Protein AF-A0A0D6B2D0-F1 (afdb_monomer)

Sequence (93 aa):
MDEEIPMKKSRFTEAQIMGMLRQAEGGMPVPELCRDHGVSSATFYKWRAKYGGMDASMMSQMKALEDENRRLKRMFADLSMQADLLREALGKK

Nearest PDB structures (foldseek):
  1mdm-assembly1_A  TM=7.290E-01  e=1.009E+00  Homo sapiens
  8hnp-assembly1_B  TM=5.244E-01  e=4.865E-01  Thermococcus onnurineus NA1
  7r3e-assembly1_B  TM=6.999E-01  e=1.502E+00  Pseudomonas aeruginosa PAO1
  5yhy-assembly1_A  TM=3.987E-01  e=2.552E+00  Lactococcus lactis subsp. lactis Il1403
  1tro-assembly2_G  TM=5.486E-01  e=8.994E+00  Escherichia coli str. K-12 substr. W3110

Structure (mmCIF, N/CA/C/O backbone):
data_AF-A0A0D6B2D0-F1
#
_entry.id   AF-A0A0D6B2D0-F1
#
loop_
_atom_site.group_PDB
_atom_site.id
_atom_site.type_symbol
_atom_site.label_atom_id
_atom_site.label_alt_id
_atom_site.label_comp_id
_atom_site.label_asym_id
_atom_site.label_entity_id
_atom_site.label_seq_id
_atom_site.pdbx_PDB_ins_code
_atom_site.Cartn_x
_atom_site.Cartn_y
_atom_site.Cartn_z
_atom_site.occupancy
_atom_site.B_iso_or_equiv
_atom_site.auth_seq_id
_atom_site.auth_comp_id
_atom_site.auth_asym_id
_atom_site.auth_atom_id
_atom_site.pdbx_PDB_model_num
ATOM 1 N N . MET A 1 1 ? 16.200 6.619 5.314 1.00 36.41 1 MET A N 1
ATOM 2 C CA . MET A 1 1 ? 15.983 5.186 5.045 1.00 36.41 1 MET A CA 1
ATOM 3 C C . MET A 1 1 ? 14.590 4.891 5.544 1.00 36.41 1 MET A C 1
ATOM 5 O O . MET A 1 1 ? 14.411 4.847 6.752 1.00 36.41 1 MET A O 1
ATOM 9 N N . ASP A 1 2 ? 13.611 4.823 4.644 1.00 40.78 2 ASP A N 1
ATOM 10 C CA . ASP A 1 2 ? 12.271 4.360 5.001 1.00 40.78 2 ASP A CA 1
ATOM 11 C C . ASP A 1 2 ? 12.379 2.875 5.328 1.00 40.78 2 ASP A C 1
ATOM 13 O O . ASP A 1 2 ? 12.575 2.030 4.454 1.00 40.78 2 ASP A O 1
ATOM 17 N N . GLU A 1 3 ? 12.387 2.580 6.621 1.00 41.59 3 GLU A N 1
ATOM 18 C CA . GLU A 1 3 ? 12.453 1.226 7.141 1.00 41.59 3 GLU A CA 1
ATOM 19 C C . GLU A 1 3 ? 11.076 0.594 6.933 1.00 41.59 3 GLU A C 1
ATOM 21 O O . GLU A 1 3 ? 10.164 0.703 7.753 1.00 41.59 3 GLU A O 1
ATOM 26 N N . GLU A 1 4 ? 10.891 0.004 5.755 1.00 50.09 4 GLU A N 1
ATOM 27 C CA . GLU A 1 4 ? 9.682 -0.717 5.393 1.00 50.09 4 GLU A CA 1
ATOM 28 C C . GLU A 1 4 ? 9.550 -1.917 6.340 1.00 50.09 4 GLU A C 1
ATOM 30 O O . GLU A 1 4 ? 10.202 -2.943 6.152 1.00 50.09 4 GLU A O 1
ATOM 35 N N . ILE A 1 5 ? 8.763 -1.775 7.416 1.00 57.28 5 ILE A N 1
ATOM 36 C CA . ILE A 1 5 ? 8.574 -2.840 8.408 1.00 57.28 5 ILE A CA 1
ATOM 37 C C . ILE A 1 5 ? 8.075 -4.085 7.659 1.00 57.28 5 ILE A C 1
ATOM 39 O O . ILE A 1 5 ? 6.933 -4.080 7.175 1.00 57.28 5 ILE A O 1
ATOM 43 N N . PRO A 1 6 ? 8.873 -5.169 7.564 1.00 48.59 6 PRO A N 1
ATOM 44 C CA . PRO A 1 6 ? 8.493 -6.326 6.780 1.00 48.59 6 PRO A CA 1
ATOM 45 C C . PRO A 1 6 ? 7.391 -7.065 7.532 1.00 48.59 6 PRO A C 1
ATOM 47 O O . PRO A 1 6 ? 7.623 -7.829 8.472 1.00 48.59 6 PRO A O 1
ATOM 50 N N . MET A 1 7 ? 6.149 -6.808 7.138 1.00 61.31 7 MET A N 1
ATOM 51 C CA . MET A 1 7 ? 5.003 -7.533 7.656 1.00 61.31 7 MET A CA 1
ATOM 52 C C . MET A 1 7 ? 4.846 -8.856 6.913 1.00 61.31 7 MET A C 1
ATOM 54 O O . MET A 1 7 ? 4.850 -8.909 5.683 1.00 61.31 7 MET A O 1
ATOM 58 N N . LYS A 1 8 ? 4.640 -9.940 7.673 1.00 65.75 8 LYS A N 1
ATOM 59 C CA . LYS A 1 8 ? 4.144 -11.202 7.110 1.00 65.75 8 LYS A CA 1
ATOM 60 C C . LYS A 1 8 ? 2.878 -10.913 6.300 1.00 65.75 8 LYS A C 1
ATOM 62 O O . LYS A 1 8 ? 2.057 -10.100 6.729 1.00 65.75 8 LYS A O 1
ATOM 67 N N . LYS A 1 9 ? 2.720 -11.591 5.155 1.00 70.06 9 LYS A N 1
ATOM 68 C CA . LYS A 1 9 ? 1.534 -11.456 4.295 1.00 70.06 9 LYS A CA 1
ATOM 69 C C . LYS A 1 9 ? 0.271 -11.580 5.148 1.00 70.06 9 LYS A C 1
ATOM 71 O O . LYS A 1 9 ? 0.050 -12.604 5.794 1.00 70.06 9 LYS A O 1
ATOM 76 N N . SER A 1 10 ? -0.510 -10.505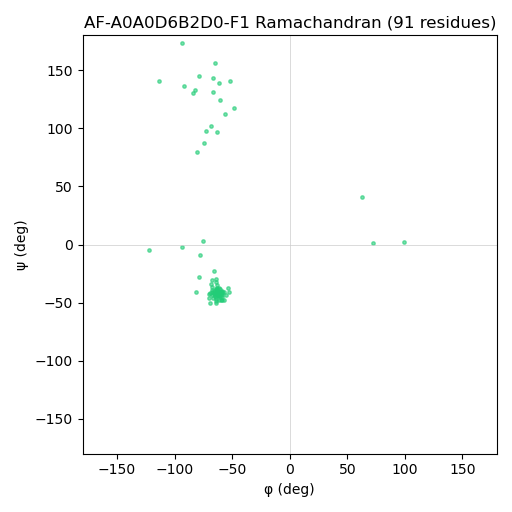 5.184 1.00 76.44 10 SER A N 1
ATOM 77 C CA . SER A 1 10 ? -1.774 -10.468 5.911 1.00 76.44 10 SER A CA 1
ATOM 78 C C . SER A 1 10 ? -2.775 -11.415 5.249 1.00 76.44 10 SER A C 1
ATOM 80 O O . SER A 1 10 ? -2.820 -11.511 4.024 1.00 76.44 10 SER A O 1
ATOM 82 N N . ARG A 1 11 ? -3.614 -12.084 6.052 1.00 87.50 11 ARG A N 1
ATOM 83 C CA . ARG A 1 11 ? -4.811 -12.787 5.548 1.00 87.50 11 ARG A CA 1
ATOM 84 C C . ARG A 1 11 ? -5.844 -11.802 4.982 1.00 87.50 11 ARG A C 1
ATOM 86 O O . ARG A 1 11 ? -6.691 -12.189 4.188 1.00 87.50 11 ARG A O 1
ATOM 93 N N . PHE A 1 12 ? -5.782 -10.546 5.416 1.00 89.62 12 PHE A N 1
ATOM 94 C CA . PHE A 1 12 ? -6.662 -9.475 4.970 1.00 89.62 12 PHE A CA 1
ATOM 95 C C . PHE A 1 12 ? -6.038 -8.733 3.795 1.00 89.62 12 PHE A C 1
ATOM 97 O O . PHE A 1 12 ? -4.852 -8.399 3.823 1.00 89.62 12 PHE A O 1
ATOM 104 N N . THR A 1 13 ? -6.863 -8.447 2.793 1.00 88.75 13 THR A N 1
ATOM 105 C CA . THR A 1 13 ? -6.514 -7.549 1.690 1.00 88.75 13 THR A CA 1
ATOM 106 C C . THR A 1 13 ? -6.305 -6.125 2.202 1.00 88.75 13 THR A C 1
ATOM 108 O O . THR A 1 13 ? -6.863 -5.732 3.227 1.00 88.75 13 THR A O 1
ATOM 111 N N . GLU A 1 14 ? -5.539 -5.323 1.468 1.00 85.19 14 GLU A N 1
ATOM 112 C CA . GLU A 1 14 ? -5.326 -3.908 1.797 1.00 85.19 14 GLU A CA 1
ATOM 113 C C . GLU A 1 14 ? -6.651 -3.144 1.882 1.00 85.19 14 GLU A C 1
ATOM 115 O O . GLU A 1 14 ? -6.874 -2.418 2.844 1.00 85.19 14 GLU A O 1
ATOM 120 N N . ALA A 1 15 ? -7.591 -3.406 0.968 1.00 84.75 15 ALA A N 1
ATOM 121 C CA . ALA A 1 15 ? -8.925 -2.809 1.006 1.00 84.75 15 ALA A CA 1
ATOM 122 C C . ALA A 1 15 ? -9.690 -3.138 2.305 1.00 84.75 15 ALA A C 1
ATOM 124 O O . ALA A 1 15 ? -10.327 -2.261 2.888 1.00 84.75 15 ALA A O 1
ATOM 125 N N . GLN A 1 16 ? -9.600 -4.380 2.798 1.00 90.69 16 GLN A N 1
ATOM 126 C CA . GLN A 1 16 ? -10.212 -4.778 4.073 1.00 90.69 16 GLN A CA 1
ATOM 127 C C . GLN A 1 16 ? -9.539 -4.094 5.268 1.00 90.69 16 GLN A C 1
ATOM 129 O O . GLN A 1 16 ? -10.228 -3.648 6.184 1.00 90.69 16 GLN A O 1
ATOM 134 N N . ILE A 1 17 ? -8.208 -3.985 5.252 1.00 91.50 17 ILE A N 1
ATOM 135 C CA . ILE A 1 17 ? -7.441 -3.274 6.282 1.00 91.50 17 ILE A CA 1
ATOM 136 C C . ILE A 1 17 ? -7.873 -1.806 6.342 1.00 91.50 17 ILE A C 1
ATOM 138 O O . ILE A 1 17 ? -8.192 -1.305 7.417 1.00 91.50 17 ILE A O 1
ATOM 142 N N . MET A 1 18 ? -7.967 -1.140 5.191 1.00 87.88 18 MET A N 1
ATOM 143 C CA . MET A 1 18 ? -8.411 0.252 5.102 1.00 87.88 18 MET A CA 1
ATOM 144 C C . MET A 1 18 ? -9.851 0.441 5.573 1.00 87.88 18 MET A C 1
ATOM 146 O O . MET A 1 18 ? -10.142 1.396 6.290 1.00 87.88 18 MET A O 1
ATOM 150 N N . GLY A 1 19 ? -10.752 -0.478 5.213 1.00 90.56 19 GLY A N 1
ATOM 151 C CA . GLY A 1 19 ? -12.132 -0.457 5.696 1.00 90.56 19 GLY A CA 1
ATOM 152 C C . GLY A 1 19 ? -12.215 -0.528 7.223 1.00 90.56 19 GLY A C 1
ATOM 153 O O . GLY A 1 19 ? -12.996 0.200 7.831 1.00 90.56 19 GLY A O 1
ATOM 154 N N . MET A 1 20 ? -11.375 -1.351 7.856 1.00 92.94 20 MET A N 1
ATOM 155 C CA . MET A 1 20 ? -11.268 -1.416 9.317 1.00 92.94 20 MET A CA 1
ATOM 156 C C . MET A 1 20 ? -10.687 -0.123 9.912 1.00 92.94 20 MET A C 1
ATOM 158 O O . MET A 1 20 ? -11.246 0.415 10.866 1.00 92.94 20 MET A O 1
ATOM 162 N N . LEU A 1 21 ? -9.606 0.421 9.344 1.00 92.31 21 LEU A N 1
ATOM 163 C CA . LEU A 1 21 ? -9.015 1.679 9.822 1.00 92.31 21 LEU A CA 1
ATOM 164 C C . LEU A 1 21 ? -10.012 2.845 9.749 1.00 92.31 21 LEU A C 1
ATOM 166 O O . LEU A 1 21 ? -10.151 3.581 10.722 1.00 92.31 21 LEU A O 1
ATOM 170 N N . ARG A 1 22 ? -10.780 2.949 8.658 1.00 90.50 22 ARG A N 1
ATOM 171 C CA . ARG A 1 22 ? -11.829 3.965 8.493 1.00 90.50 22 ARG A CA 1
ATOM 172 C C . ARG A 1 22 ? -12.968 3.836 9.498 1.00 90.50 22 ARG A C 1
ATOM 174 O O . ARG A 1 22 ? -13.468 4.849 9.969 1.00 90.50 22 ARG A O 1
ATOM 181 N N . GLN A 1 23 ? -13.386 2.616 9.839 1.00 92.00 23 GLN A N 1
ATOM 182 C CA . GLN A 1 23 ? -14.401 2.413 10.880 1.00 92.00 23 GLN A CA 1
ATOM 183 C C . GLN A 1 23 ? -13.916 2.933 12.239 1.00 92.00 23 GLN A C 1
ATOM 185 O O . GLN A 1 23 ? -14.669 3.602 12.945 1.00 92.00 23 GLN A O 1
ATOM 190 N N . ALA A 1 24 ? -12.646 2.695 12.576 1.00 93.00 24 ALA A N 1
ATOM 191 C CA . ALA A 1 24 ? -12.048 3.235 13.794 1.00 93.00 24 ALA A CA 1
ATOM 192 C C . ALA A 1 24 ? -11.896 4.768 13.755 1.00 93.00 24 ALA A C 1
ATOM 194 O O . ALA A 1 24 ? -12.146 5.431 14.758 1.00 93.00 24 ALA A O 1
ATOM 195 N N . GLU A 1 25 ? -11.525 5.348 12.608 1.00 90.06 25 GLU A N 1
ATOM 196 C CA . GLU A 1 25 ? -11.501 6.809 12.403 1.00 90.06 25 GLU A CA 1
ATOM 197 C C . GLU A 1 25 ? -12.902 7.432 12.499 1.00 90.06 25 GLU A C 1
ATOM 199 O 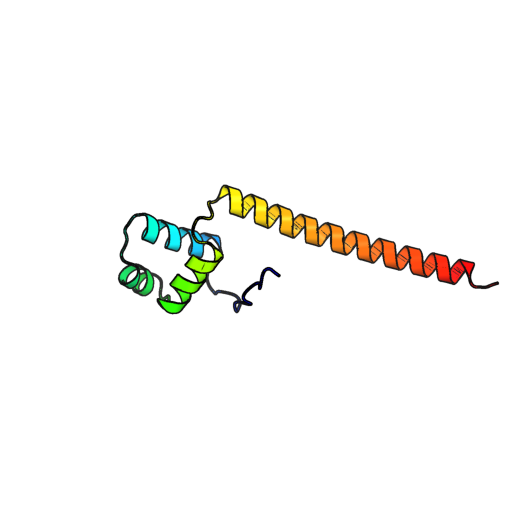O . GLU A 1 25 ? -13.048 8.546 12.995 1.00 90.06 25 GLU A O 1
ATOM 204 N N . GLY A 1 26 ? -13.937 6.688 12.098 1.00 90.62 26 GLY A N 1
ATOM 205 C CA . GLY A 1 26 ? -15.348 7.040 12.263 1.00 90.62 26 GLY A CA 1
ATOM 206 C C . GLY A 1 26 ? -15.885 6.881 13.690 1.00 90.62 26 GLY A C 1
ATOM 207 O O . GLY A 1 26 ? -17.075 7.093 13.909 1.00 90.62 26 GLY A O 1
ATOM 208 N N . GLY A 1 27 ? -15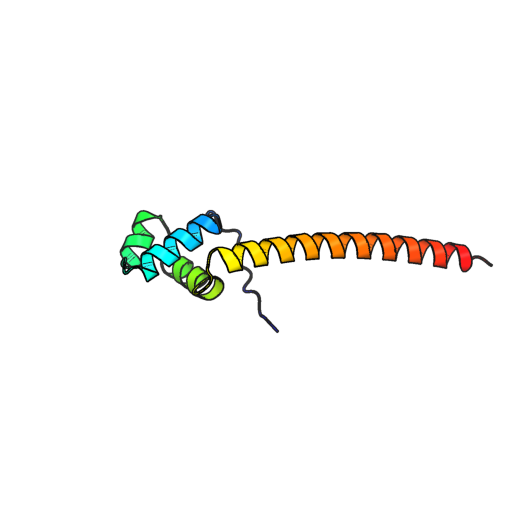.036 6.514 14.655 1.00 92.56 27 GLY A N 1
ATOM 209 C CA . GLY A 1 27 ? -15.378 6.452 16.077 1.00 92.56 27 GLY A CA 1
ATOM 210 C C . GLY A 1 27 ? -15.707 5.059 16.616 1.00 92.56 27 GLY A C 1
ATOM 211 O O . GLY A 1 27 ? -16.011 4.944 17.803 1.00 92.56 27 GLY A O 1
ATOM 212 N N . MET A 1 28 ? -15.621 3.996 15.807 1.00 94.88 28 MET A N 1
ATOM 213 C CA . MET A 1 28 ? -15.812 2.633 16.314 1.00 94.88 28 MET A CA 1
ATOM 214 C C . MET A 1 28 ? -14.677 2.250 17.285 1.00 94.88 28 MET A C 1
ATOM 216 O O . MET A 1 28 ? -13.497 2.404 16.942 1.00 94.88 28 MET A O 1
ATOM 220 N N . PRO A 1 29 ? -14.981 1.711 18.481 1.00 96.50 29 PRO A N 1
ATOM 221 C CA . PRO A 1 29 ? -13.955 1.267 19.415 1.00 96.50 29 PRO A CA 1
ATOM 222 C C . PRO A 1 29 ? -13.076 0.161 18.818 1.00 96.50 29 PRO A C 1
ATOM 224 O O . PRO A 1 29 ? -13.549 -0.910 18.440 1.00 96.50 29 PRO A O 1
ATOM 227 N N . VAL A 1 30 ? -11.758 0.383 18.802 1.00 94.88 30 VAL A N 1
ATOM 228 C CA . VAL A 1 30 ? -10.775 -0.587 18.280 1.00 94.88 30 VAL A CA 1
ATOM 229 C C . VAL A 1 30 ? -10.916 -1.993 18.892 1.00 94.88 30 VAL A C 1
ATOM 231 O O . VAL A 1 30 ? -10.801 -2.954 18.132 1.00 94.88 30 VAL A O 1
ATOM 234 N N . PRO A 1 31 ? -11.173 -2.176 20.209 1.00 96.19 31 PRO A N 1
ATOM 235 C CA . PRO A 1 31 ? -11.349 -3.514 20.781 1.00 96.19 31 PRO A CA 1
ATOM 236 C C . PRO A 1 31 ? -12.536 -4.290 20.194 1.00 96.19 31 PRO A C 1
ATOM 238 O O . PRO A 1 31 ? -12.426 -5.497 19.986 1.00 96.19 31 PRO A O 1
ATOM 241 N N . GLU A 1 32 ? -13.642 -3.603 19.906 1.00 95.88 32 GLU A N 1
ATOM 242 C CA . GLU A 1 32 ? -14.842 -4.193 19.303 1.00 95.88 32 GLU A CA 1
ATOM 243 C C . GLU A 1 32 ? -14.569 -4.587 17.853 1.00 95.88 32 GLU A C 1
ATOM 245 O O . GLU A 1 32 ? -14.704 -5.753 17.495 1.00 95.88 32 GLU A O 1
ATOM 250 N N . LEU A 1 33 ? -14.025 -3.655 17.069 1.00 95.69 33 LEU A N 1
ATOM 251 C CA . LEU A 1 33 ? -13.623 -3.894 15.685 1.00 95.69 33 LEU A CA 1
ATOM 252 C C . LEU A 1 33 ? -12.648 -5.082 15.564 1.00 95.69 33 LEU A C 1
ATOM 254 O O . LEU A 1 33 ? -12.775 -5.936 14.686 1.00 95.69 33 LEU A O 1
ATOM 258 N N . CYS A 1 34 ? -11.671 -5.161 16.469 1.00 95.50 34 CYS A N 1
ATOM 259 C CA . CYS A 1 34 ? -10.715 -6.264 16.532 1.00 95.50 34 CYS A CA 1
ATOM 260 C C . CYS A 1 34 ? -11.408 -7.608 16.792 1.00 95.50 34 CYS A C 1
ATOM 262 O O . CYS A 1 34 ? -11.102 -8.598 16.124 1.00 95.50 34 CYS A O 1
ATOM 264 N N . ARG A 1 35 ? -12.363 -7.651 17.728 1.00 9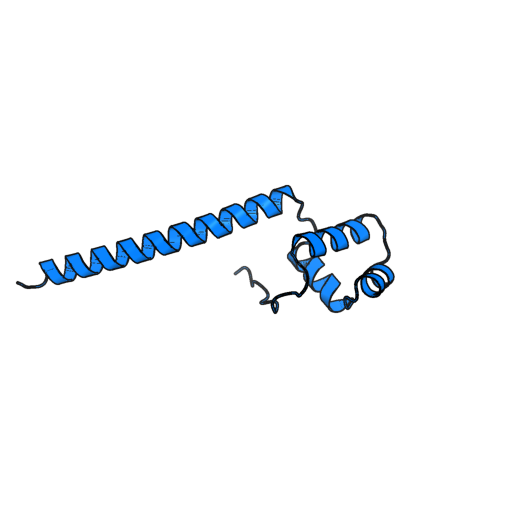5.94 35 ARG A N 1
ATOM 265 C CA . ARG A 1 35 ? -13.138 -8.858 18.034 1.00 95.94 35 ARG A CA 1
ATOM 266 C C . ARG A 1 35 ? -13.985 -9.296 16.840 1.00 95.94 35 ARG A C 1
ATOM 268 O O . ARG A 1 35 ? -13.936 -10.468 16.474 1.00 95.94 35 ARG A O 1
ATOM 275 N N . ASP A 1 36 ? -14.694 -8.364 16.215 1.00 95.00 36 ASP A N 1
ATOM 276 C CA . ASP A 1 36 ? -15.653 -8.651 15.145 1.00 95.00 36 ASP A CA 1
ATOM 277 C C . ASP A 1 36 ? -14.962 -9.140 13.864 1.00 95.00 36 ASP A C 1
ATOM 279 O O . ASP A 1 36 ? -15.459 -10.028 13.171 1.00 95.00 36 ASP A O 1
ATOM 283 N N . HIS A 1 37 ? -13.762 -8.627 13.580 1.00 93.12 37 HIS A N 1
ATOM 284 C CA . HIS A 1 37 ? -12.969 -9.047 12.424 1.00 93.12 37 HIS A CA 1
ATOM 285 C C . HIS A 1 37 ? -11.954 -10.162 12.730 1.00 93.12 37 HIS A C 1
ATOM 287 O O . HIS A 1 37 ? -11.264 -10.631 11.818 1.00 93.12 37 HIS A O 1
ATOM 293 N N . GLY A 1 38 ? -11.843 -10.612 13.984 1.00 94.38 38 GLY A N 1
ATOM 294 C CA . GLY A 1 38 ? -10.866 -11.626 14.392 1.00 94.38 38 GLY A CA 1
ATOM 295 C C . GLY A 1 38 ? -9.415 -11.164 14.208 1.00 94.38 38 GLY A C 1
ATOM 296 O O . GLY A 1 38 ? -8.565 -11.924 13.738 1.00 94.38 38 GLY A O 1
ATOM 297 N N . VAL A 1 39 ? -9.140 -9.902 14.533 1.00 94.56 39 VAL A N 1
ATOM 298 C CA . VAL A 1 39 ? -7.830 -9.247 14.436 1.00 94.56 39 VAL A CA 1
ATOM 299 C C . VAL A 1 39 ? -7.338 -8.920 15.842 1.00 94.56 39 VAL A C 1
ATOM 301 O O . VAL A 1 39 ? -8.107 -8.494 16.693 1.00 94.56 39 VAL A O 1
ATOM 304 N N . SER A 1 40 ? -6.046 -9.091 16.119 1.00 94.19 40 SER A N 1
ATOM 305 C CA . SER A 1 40 ? -5.483 -8.632 17.393 1.00 94.19 40 SER A CA 1
ATOM 306 C C . SER A 1 40 ? -5.238 -7.122 17.380 1.00 94.19 40 SER A C 1
ATOM 308 O O . SER A 1 40 ? -4.776 -6.580 16.374 1.00 94.19 40 SER A O 1
ATOM 310 N N . SER A 1 41 ? -5.425 -6.444 18.516 1.00 94.06 41 SER A N 1
ATOM 311 C CA . SER A 1 41 ? -5.158 -4.999 18.633 1.00 94.06 41 SER A CA 1
ATOM 312 C C . SER A 1 41 ? -3.739 -4.629 18.191 1.00 94.06 41 SER A C 1
ATOM 314 O O . SER A 1 41 ? -3.535 -3.624 17.519 1.00 94.06 41 SER A O 1
ATOM 316 N N . ALA A 1 42 ? -2.751 -5.481 18.485 1.00 93.69 42 ALA A N 1
ATOM 317 C CA . ALA A 1 42 ? -1.375 -5.286 18.031 1.00 93.69 42 ALA A CA 1
ATOM 318 C C . ALA A 1 42 ? -1.254 -5.263 16.496 1.00 93.69 42 ALA A C 1
ATOM 320 O O . ALA A 1 42 ? -0.482 -4.482 15.945 1.00 93.69 42 ALA A O 1
ATOM 321 N N . THR A 1 43 ? -2.017 -6.106 15.797 1.00 93.00 43 THR A N 1
ATOM 322 C CA . THR A 1 43 ? -2.051 -6.124 14.327 1.00 93.00 43 THR A CA 1
ATOM 323 C C . THR A 1 43 ? -2.743 -4.877 13.788 1.00 93.00 43 THR A C 1
ATOM 325 O O . THR A 1 43 ? -2.226 -4.250 12.867 1.00 93.00 43 THR A O 1
ATOM 328 N N . PHE A 1 44 ? -3.854 -4.470 14.406 1.00 94.06 44 PHE A N 1
ATOM 329 C CA . PHE A 1 44 ? -4.561 -3.247 14.039 1.00 94.06 44 PHE A CA 1
ATOM 330 C C . PHE A 1 44 ? -3.657 -2.008 14.133 1.00 94.06 44 PHE A C 1
ATOM 332 O O . PHE A 1 44 ? -3.568 -1.235 13.183 1.00 94.06 44 PHE A O 1
ATOM 339 N N . TYR A 1 45 ? -2.922 -1.833 15.236 1.00 93.81 45 TYR A N 1
ATOM 340 C CA . TYR A 1 45 ? -2.025 -0.682 15.384 1.00 93.81 45 TYR A CA 1
ATOM 341 C C . TYR A 1 45 ? -0.828 -0.720 14.426 1.00 93.81 45 TYR A C 1
ATOM 343 O O . TYR A 1 45 ? -0.400 0.335 13.965 1.00 93.81 45 TYR A O 1
ATOM 351 N N . LYS A 1 46 ? -0.334 -1.907 14.041 1.00 92.38 46 LYS A N 1
ATOM 352 C CA . LYS A 1 46 ? 0.656 -2.032 12.955 1.00 92.38 46 LYS A CA 1
ATOM 353 C C . LYS A 1 46 ? 0.095 -1.543 11.620 1.00 92.38 46 LYS A C 1
ATOM 355 O O . LYS A 1 46 ? 0.773 -0.811 10.907 1.00 92.38 46 L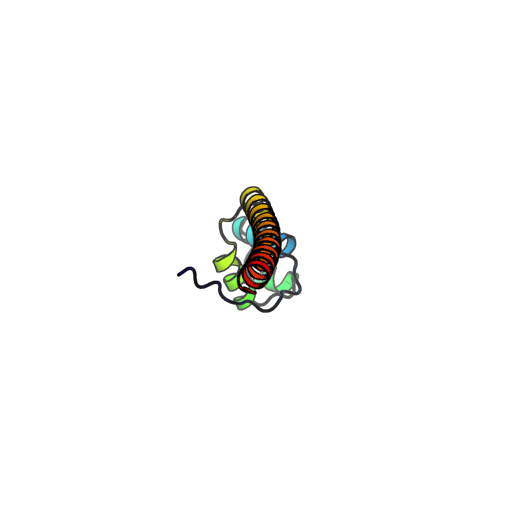YS A O 1
ATOM 36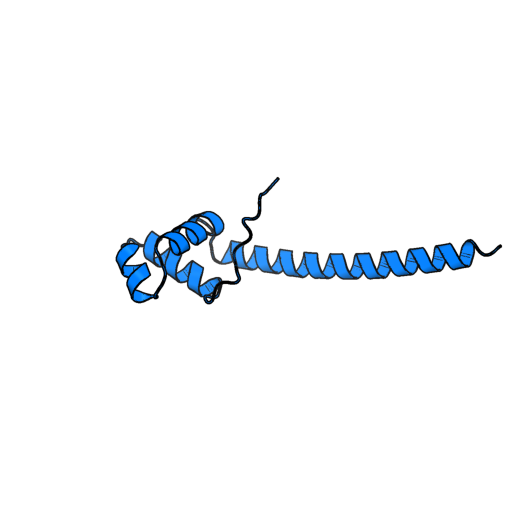0 N N . TRP A 1 47 ? -1.147 -1.902 11.295 1.00 91.88 47 TRP A N 1
ATOM 361 C CA . TRP A 1 47 ? -1.813 -1.378 10.103 1.00 91.88 47 TRP A CA 1
ATOM 362 C C . TRP A 1 47 ? -2.033 0.126 10.184 1.00 91.88 47 TRP A C 1
ATOM 364 O O . TRP A 1 47 ? -1.789 0.812 9.202 1.00 91.88 47 TRP A O 1
ATOM 374 N N . ARG A 1 48 ? -2.426 0.650 11.347 1.00 90.44 48 ARG A N 1
ATOM 375 C CA . ARG A 1 48 ? -2.603 2.092 11.550 1.00 90.44 48 ARG A CA 1
ATOM 376 C C . ARG A 1 48 ? -1.294 2.863 11.382 1.00 90.44 48 ARG A C 1
ATOM 378 O O . ARG A 1 48 ? -1.315 3.945 10.820 1.00 90.44 48 ARG A O 1
ATOM 385 N N . ALA A 1 49 ? -0.167 2.310 11.823 1.00 88.19 49 ALA A N 1
ATOM 386 C CA . ALA A 1 49 ? 1.142 2.922 11.603 1.00 88.19 49 ALA A CA 1
ATOM 387 C C . ALA A 1 49 ? 1.548 2.927 10.118 1.00 88.19 49 ALA A C 1
ATOM 389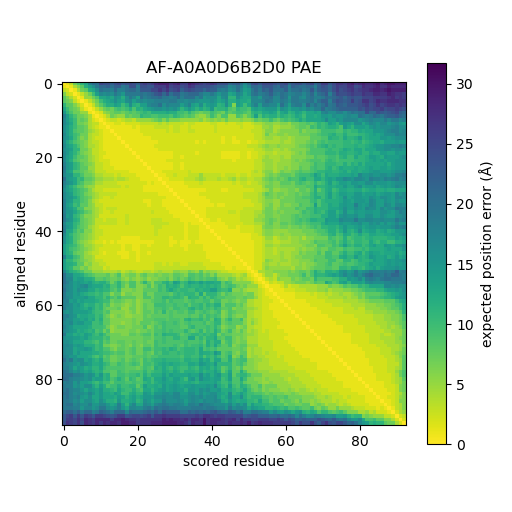 O O . ALA A 1 49 ? 2.153 3.888 9.661 1.00 88.19 49 ALA A O 1
ATOM 390 N N . LYS A 1 50 ? 1.208 1.869 9.367 1.00 84.50 50 LYS A N 1
ATOM 391 C CA . LYS A 1 50 ? 1.572 1.740 7.947 1.00 84.50 50 LYS A CA 1
ATOM 392 C C . LYS A 1 50 ? 0.637 2.502 7.000 1.00 84.50 50 LYS A C 1
ATOM 394 O O . LYS A 1 50 ? 1.096 3.065 6.015 1.00 84.50 50 LYS A O 1
ATOM 399 N N . TYR A 1 51 ? -0.664 2.465 7.265 1.00 85.12 51 TYR A N 1
ATOM 400 C CA . TYR A 1 51 ? -1.703 2.932 6.345 1.00 85.12 51 TYR A CA 1
ATOM 401 C C . TYR A 1 51 ? -2.597 4.033 6.934 1.00 85.12 51 TYR A C 1
ATOM 403 O O . TYR A 1 51 ? -3.484 4.532 6.246 1.00 85.12 51 TYR A O 1
ATOM 411 N N . GLY A 1 52 ? -2.426 4.398 8.208 1.00 84.06 52 GLY A N 1
ATOM 412 C CA . GLY A 1 52 ? -3.234 5.443 8.840 1.00 84.06 52 GLY A CA 1
ATOM 413 C C . GLY A 1 52 ? -3.054 6.789 8.143 1.00 84.06 52 GLY A C 1
ATOM 414 O O . GLY A 1 52 ? -1.944 7.147 7.757 1.00 84.06 52 GLY A O 1
ATOM 415 N N . GLY A 1 53 ? -4.152 7.527 7.959 1.00 77.81 53 GLY A N 1
ATOM 416 C CA . GLY A 1 53 ? -4.141 8.790 7.214 1.00 77.81 53 GLY A CA 1
ATOM 417 C C . GLY A 1 53 ? -3.981 8.644 5.693 1.00 77.81 53 GLY A C 1
ATOM 418 O O . GLY A 1 53 ? -3.968 9.655 4.995 1.00 77.81 53 GLY A O 1
ATOM 419 N N . MET A 1 54 ? -3.885 7.420 5.161 1.00 81.44 54 MET A N 1
ATOM 420 C CA . MET A 1 54 ? -3.915 7.168 3.721 1.00 81.44 54 MET A CA 1
ATOM 421 C C . MET A 1 54 ? -5.368 7.092 3.238 1.00 81.44 54 MET A C 1
ATOM 423 O O . MET A 1 54 ? -6.182 6.375 3.815 1.00 81.44 54 MET A O 1
ATOM 427 N N . ASP A 1 55 ? -5.719 7.812 2.174 1.00 74.88 55 ASP A N 1
ATOM 428 C CA . ASP A 1 55 ? -7.026 7.664 1.531 1.00 74.88 55 ASP A CA 1
ATOM 429 C C . ASP A 1 55 ? -6.980 6.668 0.354 1.00 74.88 55 ASP A C 1
ATOM 431 O O . ASP A 1 55 ? -5.927 6.158 -0.041 1.00 74.88 55 ASP A O 1
ATOM 435 N N . ALA A 1 56 ? -8.152 6.362 -0.210 1.00 69.06 56 ALA A N 1
ATOM 436 C CA . ALA A 1 56 ? -8.272 5.414 -1.318 1.00 69.06 56 ALA A CA 1
ATOM 437 C C . ALA A 1 56 ? -7.549 5.882 -2.600 1.00 69.06 56 ALA A C 1
ATOM 439 O O . ALA A 1 56 ? -7.080 5.045 -3.374 1.00 69.06 56 ALA A O 1
ATOM 440 N N . SER A 1 57 ? -7.436 7.197 -2.820 1.00 75.12 57 SER A N 1
ATOM 441 C CA . SER A 1 57 ? -6.745 7.775 -3.978 1.00 75.12 57 SER A CA 1
ATOM 442 C C . SER A 1 57 ? -5.236 7.561 -3.862 1.00 75.12 57 SER A C 1
ATOM 444 O O . SER A 1 57 ? -4.600 7.058 -4.791 1.00 75.12 57 SER A O 1
ATOM 446 N N . MET A 1 58 ? -4.676 7.833 -2.681 1.00 80.88 58 MET A N 1
ATOM 447 C CA . MET A 1 58 ? -3.257 7.647 -2.392 1.00 80.88 58 MET A CA 1
ATOM 448 C C . MET A 1 58 ? -2.843 6.170 -2.490 1.00 80.88 58 MET A C 1
ATOM 450 O O . MET A 1 58 ? -1.773 5.865 -3.014 1.00 80.88 58 MET A O 1
ATOM 454 N N . MET A 1 59 ? -3.721 5.239 -2.104 1.00 76.38 59 MET A N 1
ATOM 455 C CA . MET A 1 59 ? -3.492 3.801 -2.291 1.00 76.38 59 MET A CA 1
ATOM 456 C C . MET A 1 59 ? -3.505 3.385 -3.771 1.00 76.38 59 MET A C 1
ATOM 458 O O . MET A 1 59 ? -2.634 2.633 -4.211 1.00 76.38 59 MET A O 1
ATOM 462 N N . SER A 1 60 ? -4.461 3.886 -4.562 1.00 79.81 60 SER A N 1
ATOM 463 C CA . SER A 1 60 ? -4.494 3.615 -6.007 1.00 79.81 60 SER A CA 1
ATOM 464 C C . SER A 1 60 ? -3.232 4.132 -6.699 1.00 79.81 60 SER A C 1
ATOM 466 O O . SER A 1 60 ? -2.672 3.454 -7.561 1.00 79.81 60 SER A O 1
ATOM 468 N N . GLN A 1 61 ? -2.766 5.316 -6.300 1.00 86.75 61 GLN A N 1
ATOM 469 C CA . GLN A 1 61 ? -1.527 5.896 -6.801 1.00 86.75 61 GLN A CA 1
ATOM 470 C C . GLN A 1 61 ? -0.304 5.066 -6.390 1.00 86.75 61 GLN A C 1
ATOM 472 O O . GLN A 1 61 ? 0.547 4.790 -7.232 1.00 86.75 61 GLN A O 1
ATOM 477 N N . MET A 1 62 ? -0.230 4.618 -5.133 1.00 85.62 62 MET A N 1
ATOM 478 C CA . MET A 1 62 ? 0.855 3.762 -4.646 1.00 85.62 62 MET A CA 1
ATOM 479 C C . MET A 1 62 ? 0.947 2.461 -5.450 1.00 85.62 62 MET A C 1
ATOM 481 O O . MET A 1 62 ? 2.020 2.123 -5.943 1.00 85.62 62 MET A O 1
ATOM 485 N N . LYS A 1 63 ? -0.181 1.780 -5.677 1.00 85.62 63 LYS A N 1
ATOM 486 C CA . LYS A 1 63 ? -0.211 0.540 -6.462 1.00 85.62 63 LYS A CA 1
ATOM 487 C C . LYS A 1 63 ? 0.229 0.751 -7.912 1.00 85.62 63 LYS A C 1
ATOM 489 O O . LYS A 1 63 ? 1.003 -0.042 -8.443 1.00 85.62 63 LYS A O 1
ATOM 494 N N . ALA A 1 64 ? -0.221 1.837 -8.542 1.00 90.00 64 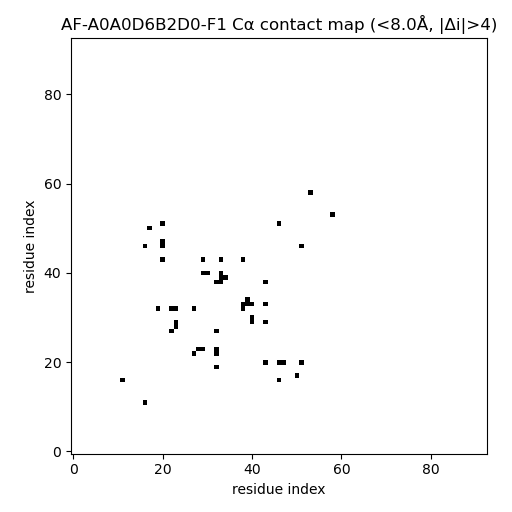ALA A N 1
ATOM 495 C CA . ALA A 1 64 ? 0.207 2.187 -9.894 1.00 90.00 64 ALA A CA 1
ATOM 496 C C . ALA A 1 64 ? 1.724 2.443 -9.963 1.00 90.00 64 ALA A C 1
ATOM 498 O O . ALA A 1 64 ? 2.389 1.983 -10.892 1.00 90.00 64 ALA A O 1
ATOM 499 N N . LEU A 1 65 ? 2.283 3.126 -8.959 1.00 94.00 65 LEU A N 1
ATOM 500 C CA . LEU A 1 65 ? 3.723 3.364 -8.855 1.00 94.00 65 LEU A CA 1
ATOM 501 C C . LEU A 1 65 ? 4.509 2.068 -8.631 1.00 94.00 65 LEU A C 1
ATOM 503 O O . LEU A 1 65 ? 5.565 1.891 -9.237 1.00 94.00 65 LEU A O 1
ATOM 507 N N . GLU A 1 66 ? 4.011 1.147 -7.806 1.00 90.38 66 GLU A N 1
ATOM 508 C CA . GLU A 1 66 ? 4.639 -0.162 -7.594 1.00 90.38 66 GLU A CA 1
ATOM 509 C C . GLU A 1 66 ? 4.661 -1.013 -8.870 1.00 90.38 66 GLU A C 1
ATOM 511 O O . GLU A 1 66 ? 5.685 -1.626 -9.195 1.00 90.38 66 GLU A O 1
ATOM 516 N N . ASP A 1 67 ? 3.556 -1.037 -9.618 1.00 94.50 67 ASP A N 1
ATOM 517 C CA . ASP A 1 67 ? 3.457 -1.774 -10.878 1.00 94.50 67 ASP A CA 1
ATOM 518 C C . ASP A 1 67 ? 4.377 -1.186 -11.951 1.00 94.50 67 ASP A C 1
ATOM 520 O O . ASP A 1 67 ? 5.090 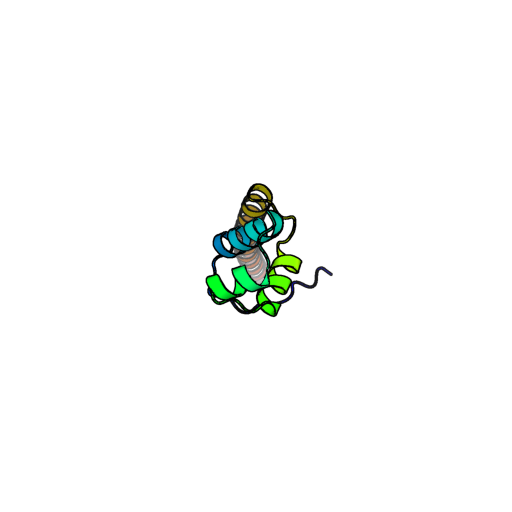-1.932 -12.637 1.00 94.50 67 ASP A O 1
ATOM 524 N N . GLU A 1 68 ? 4.442 0.142 -12.043 1.00 96.69 68 GLU A N 1
ATOM 525 C CA . GLU A 1 68 ? 5.355 0.822 -12.957 1.00 96.69 68 GLU A CA 1
ATOM 526 C C . GLU A 1 68 ? 6.818 0.587 -12.562 1.00 96.69 68 GLU A C 1
ATOM 528 O O . GLU A 1 68 ? 7.637 0.231 -13.406 1.00 96.69 68 GLU A O 1
ATOM 533 N N . ASN A 1 69 ? 7.155 0.653 -11.272 1.00 97.31 69 ASN A N 1
ATOM 534 C CA . ASN A 1 69 ? 8.497 0.340 -10.780 1.00 97.31 69 ASN A CA 1
ATOM 535 C C . ASN A 1 69 ? 8.904 -1.101 -11.137 1.00 97.31 69 ASN A C 1
ATOM 537 O O . ASN A 1 69 ? 10.016 -1.350 -11.608 1.00 97.31 69 ASN A O 1
ATOM 541 N N . ARG A 1 70 ? 7.981 -2.061 -10.994 1.00 96.31 70 ARG A N 1
ATOM 542 C CA . ARG A 1 70 ? 8.194 -3.458 -11.401 1.00 96.31 70 ARG A CA 1
ATOM 543 C C . ARG A 1 70 ? 8.405 -3.587 -12.910 1.00 96.31 70 ARG A C 1
ATOM 545 O O . ARG A 1 70 ? 9.212 -4.408 -13.350 1.00 96.31 70 ARG A O 1
ATOM 552 N N . ARG A 1 71 ? 7.666 -2.827 -13.721 1.00 97.81 71 ARG A N 1
ATOM 553 C CA . ARG A 1 71 ? 7.832 -2.786 -15.183 1.00 97.81 71 ARG A CA 1
ATOM 554 C C . ARG A 1 71 ? 9.202 -2.225 -15.563 1.00 97.81 71 ARG A C 1
ATOM 556 O O . ARG A 1 71 ? 9.919 -2.870 -16.323 1.00 97.81 71 ARG A O 1
ATOM 563 N N . LEU A 1 72 ? 9.587 -1.094 -14.978 1.00 97.88 72 LEU A N 1
ATOM 564 C CA . LEU A 1 72 ? 10.869 -0.435 -15.223 1.00 97.88 72 LEU A CA 1
ATOM 565 C C . LEU A 1 72 ? 12.054 -1.315 -14.817 1.00 97.88 72 LEU A C 1
ATOM 567 O O . LEU A 1 72 ? 12.994 -1.454 -15.591 1.00 97.88 72 LEU A O 1
ATOM 571 N N . LYS A 1 73 ? 11.990 -1.985 -13.659 1.00 97.50 73 LYS A N 1
ATOM 572 C CA . LYS A 1 73 ? 13.034 -2.929 -13.222 1.00 97.50 73 LYS A CA 1
ATOM 573 C C . LYS A 1 73 ? 13.240 -4.086 -14.199 1.00 97.50 73 LYS A C 1
ATOM 575 O O . LYS A 1 73 ? 14.380 -4.462 -14.448 1.00 97.50 73 LYS A O 1
ATOM 580 N N . ARG A 1 74 ? 12.156 -4.638 -14.759 1.00 97.50 74 ARG A N 1
ATOM 581 C CA . ARG A 1 74 ? 12.239 -5.698 -15.780 1.00 97.50 74 ARG A CA 1
ATOM 582 C C . ARG A 1 74 ? 12.907 -5.189 -17.051 1.00 97.50 74 ARG A C 1
ATOM 584 O O . ARG A 1 74 ? 13.889 -5.768 -17.487 1.00 97.50 74 ARG A O 1
ATOM 591 N N . MET A 1 75 ? 12.438 -4.056 -17.567 1.00 97.69 75 MET A N 1
ATOM 592 C CA . MET A 1 75 ? 13.011 -3.447 -18.768 1.00 97.69 75 MET A CA 1
ATOM 593 C C . MET A 1 75 ? 14.494 -3.106 -18.592 1.00 97.69 75 MET A C 1
ATOM 595 O O . MET A 1 75 ? 15.290 -3.334 -19.497 1.00 97.69 75 MET A O 1
ATOM 599 N N . PHE A 1 76 ? 14.874 -2.587 -17.423 1.00 97.62 76 PHE A N 1
ATOM 600 C CA . PHE A 1 76 ? 16.269 -2.310 -17.106 1.00 97.62 76 PHE A CA 1
ATOM 601 C C . PHE A 1 76 ? 17.113 -3.586 -17.125 1.00 97.62 76 PHE A C 1
ATOM 603 O O . PHE A 1 76 ? 18.151 -3.598 -17.773 1.00 97.62 76 PHE A O 1
ATOM 610 N N . ALA A 1 77 ? 16.653 -4.666 -16.484 1.00 97.38 77 ALA A N 1
ATOM 611 C CA . ALA A 1 77 ? 17.360 -5.944 -16.508 1.00 97.38 77 ALA A CA 1
ATOM 612 C C . ALA A 1 77 ? 17.546 -6.472 -17.942 1.00 97.38 77 ALA A C 1
ATOM 614 O O . ALA A 1 77 ? 18.657 -6.856 -18.307 1.00 97.38 77 ALA A O 1
ATOM 615 N N . ASP A 1 78 ? 16.500 -6.414 -18.770 1.00 96.38 78 ASP A N 1
ATOM 616 C CA . ASP A 1 78 ? 16.554 -6.860 -20.167 1.00 96.38 78 ASP A CA 1
ATOM 617 C C . ASP A 1 78 ? 17.547 -6.030 -20.998 1.00 96.38 78 ASP A C 1
ATOM 619 O O . ASP A 1 78 ? 18.290 -6.573 -21.819 1.00 96.38 78 ASP A O 1
ATOM 623 N N . LEU A 1 79 ? 17.575 -4.708 -20.795 1.00 97.12 79 LEU A N 1
ATOM 624 C CA . LEU A 1 79 ? 18.516 -3.809 -21.468 1.00 97.12 79 LEU A CA 1
ATOM 625 C C . LEU A 1 79 ? 19.953 -4.024 -20.989 1.00 97.12 79 LEU A C 1
ATOM 627 O O . LEU A 1 79 ? 20.865 -4.049 -21.813 1.00 97.12 79 LEU A O 1
ATOM 631 N N . SER A 1 80 ? 20.165 -4.206 -19.684 1.00 96.75 80 SER A N 1
ATOM 632 C CA . SER A 1 80 ? 21.485 -4.507 -19.124 1.00 96.75 80 SER A CA 1
ATOM 633 C C . SER A 1 80 ? 22.043 -5.812 -19.688 1.00 96.75 80 SER A C 1
ATOM 635 O O . SER A 1 80 ? 23.182 -5.828 -20.143 1.00 96.75 80 SER A O 1
ATOM 637 N N . MET A 1 81 ? 21.229 -6.870 -19.768 1.00 96.31 81 MET A N 1
ATOM 638 C CA . MET A 1 81 ? 21.648 -8.140 -20.372 1.00 96.31 81 MET A CA 1
ATOM 639 C C . MET A 1 81 ? 22.031 -7.984 -21.850 1.00 96.31 81 MET A C 1
ATOM 641 O O . MET A 1 81 ? 23.050 -8.517 -22.285 1.00 96.31 81 MET A O 1
ATOM 645 N N . GLN A 1 82 ? 21.252 -7.228 -22.632 1.00 95.12 82 GLN A N 1
ATOM 646 C CA . GLN A 1 82 ? 21.583 -6.949 -24.036 1.00 95.12 82 GLN A CA 1
ATOM 647 C C . GLN A 1 82 ? 22.890 -6.163 -24.174 1.00 95.12 82 GLN A C 1
ATOM 649 O O . GLN A 1 82 ? 23.706 -6.472 -25.042 1.00 95.12 82 GLN A O 1
ATOM 654 N N . ALA A 1 83 ? 23.103 -5.163 -23.318 1.00 94.69 83 ALA A N 1
ATOM 655 C CA . ALA A 1 83 ? 24.327 -4.375 -23.311 1.00 94.69 83 ALA A CA 1
ATOM 656 C C . ALA A 1 83 ? 25.557 -5.236 -22.980 1.00 94.69 83 ALA A C 1
ATOM 658 O O . ALA A 1 83 ? 26.584 -5.108 -23.649 1.00 94.69 83 ALA A O 1
ATOM 659 N N . ASP A 1 84 ? 25.441 -6.146 -22.010 1.00 93.88 84 ASP A N 1
ATOM 660 C CA . ASP A 1 84 ? 26.517 -7.071 -21.645 1.00 93.88 84 ASP A CA 1
ATOM 661 C C . ASP A 1 84 ? 26.857 -8.025 -22.799 1.00 93.88 84 ASP A C 1
ATOM 663 O O . ASP A 1 84 ? 28.029 -8.148 -23.163 1.00 93.88 84 ASP A O 1
ATOM 667 N N . LEU A 1 85 ? 25.847 -8.611 -23.455 1.00 93.44 85 LEU A N 1
ATOM 668 C CA . LEU A 1 85 ? 26.038 -9.464 -24.637 1.00 93.44 85 LEU A CA 1
ATOM 669 C C . LEU A 1 85 ? 26.736 -8.719 -25.785 1.00 93.44 85 LEU A C 1
ATOM 671 O O . LEU A 1 85 ? 27.643 -9.259 -26.421 1.00 93.44 85 LEU A O 1
ATOM 675 N N . LEU A 1 86 ? 26.338 -7.470 -26.048 1.00 92.00 86 LEU A N 1
ATOM 676 C CA . LEU A 1 86 ? 26.976 -6.634 -27.068 1.00 92.00 86 LEU A CA 1
ATOM 677 C C . LEU A 1 86 ? 28.433 -6.334 -26.709 1.00 92.00 86 LEU A C 1
ATOM 679 O O . LEU A 1 86 ? 29.309 -6.410 -27.572 1.00 92.00 86 LEU A O 1
ATOM 683 N N . ARG A 1 87 ? 28.715 -6.030 -25.439 1.00 90.25 87 ARG A N 1
ATOM 684 C CA . ARG A 1 87 ? 30.079 -5.771 -24.970 1.00 90.25 87 ARG A CA 1
ATOM 685 C C . ARG A 1 87 ? 30.964 -7.008 -25.105 1.00 90.25 87 ARG A C 1
ATOM 687 O O . ARG A 1 87 ? 32.100 -6.883 -25.554 1.00 90.25 87 ARG A O 1
ATOM 694 N N . GLU A 1 88 ? 30.455 -8.190 -24.769 1.00 90.75 88 GLU A N 1
ATOM 695 C CA . GLU A 1 88 ? 31.173 -9.456 -24.958 1.00 90.75 88 GLU A CA 1
ATOM 696 C C . GLU A 1 88 ? 31.435 -9.762 -26.436 1.00 90.75 88 GLU A C 1
ATOM 698 O O . GLU A 1 88 ? 32.533 -10.192 -26.789 1.00 90.75 88 GLU A O 1
ATOM 703 N N . ALA A 1 89 ? 30.461 -9.515 -27.315 1.00 87.56 89 ALA A N 1
ATOM 704 C CA . ALA A 1 89 ? 30.627 -9.712 -28.753 1.00 87.56 89 ALA A CA 1
ATOM 705 C C . ALA A 1 89 ? 31.687 -8.770 -29.352 1.00 87.56 89 ALA A C 1
ATOM 707 O O . ALA A 1 89 ? 32.468 -9.194 -30.201 1.00 87.56 89 ALA A O 1
ATOM 708 N N . LEU A 1 90 ? 31.745 -7.516 -28.890 1.00 85.94 90 LEU A N 1
ATOM 709 C CA . LEU A 1 90 ? 32.716 -6.513 -29.345 1.00 85.94 90 LEU A CA 1
ATOM 710 C C . LEU A 1 90 ? 34.111 -6.684 -28.719 1.00 85.94 90 LEU A C 1
ATOM 712 O O . LEU A 1 90 ? 35.102 -6.300 -29.335 1.00 85.94 90 LEU A O 1
ATOM 716 N N . GLY A 1 91 ? 34.197 -7.253 -27.512 1.00 71.94 91 GLY A N 1
ATOM 717 C CA . GLY A 1 91 ? 35.453 -7.546 -26.812 1.00 71.94 91 GLY A CA 1
ATOM 718 C C . GLY A 1 91 ? 36.185 -8.795 -27.314 1.00 71.94 91 GLY A C 1
ATOM 719 O O . GLY A 1 91 ? 37.330 -9.021 -26.934 1.00 71.94 91 GLY A O 1
ATOM 720 N N . LYS A 1 92 ? 35.556 -9.602 -28.180 1.00 57.84 92 LYS A N 1
ATOM 721 C CA . LYS A 1 92 ? 36.221 -10.681 -28.922 1.00 57.84 92 LYS A CA 1
ATOM 722 C C . LYS A 1 92 ? 36.951 -10.093 -30.132 1.00 57.84 92 LYS A C 1
ATOM 724 O O . LYS A 1 92 ? 36.448 -10.144 -31.254 1.00 57.84 92 LYS A O 1
ATOM 729 N N . LYS A 1 93 ? 38.133 -9.529 -29.898 1.00 48.56 93 LYS A N 1
ATOM 730 C CA . LYS A 1 93 ? 39.107 -9.212 -30.943 1.00 48.56 93 LYS A CA 1
ATOM 731 C C . LYS A 1 93 ? 40.520 -9.456 -30.443 1.00 48.56 93 LYS A C 1
ATOM 733 O O . LYS A 1 93 ? 40.772 -9.140 -29.262 1.00 48.56 93 LYS A O 1
#

Solvent-accessible surface area (backbone atoms only — not comparable to full-atom values): 5625 Å² total; per-residue (Å²): 131,86,78,73,78,86,69,76,87,65,95,60,53,68,69,57,51,51,54,53,52,49,44,41,74,72,67,46,58,62,73,57,57,20,61,77,70,74,44,54,66,73,56,53,53,52,48,43,74,75,50,56,95,60,51,74,65,58,50,54,50,50,53,53,50,52,54,49,51,55,50,51,54,50,54,48,52,56,50,50,54,51,52,50,53,51,50,56,62,68,64,69,117

Organism: Rhodovulum sulfidophilum (NCBI:txid35806)

Radius of gyration: 21.17 Å; Cα contacts (8 Å, |Δi|>4): 26; chains: 1; bounding box: 55×22×52 Å

InterPro domains:
  IPR002514 Transposase IS3/IS911family [PF01527] (7-77)
  IPR009057 Homedomain-like superfamily [SSF46689] (7-80)
  IPR052546 Transposase_8_domain-containing_protein [PTHR33609] (7-92)

Secondary structure (DSSP, 8-state):
------PPPPSS-HHHHHHHHHHHHTT--HHHHHHHHT--HHHHHHHHHHHTT--HHHHHHHHHHHHHHHHHHHHHHHHHHHHHHHHHHHH--

Mean predicted aligned error: 8.73 Å

pLDDT: mean 86.08, std 14.17, range [36.41, 97.88]

Foldseek 3Di:
DPPPPDDDDDPDDPVRLVVLLVVVVVPPDLVVSCVVVVHDSVRNVVSCVVCNPPDPVNVVVVVVVVVVVVVVVVVVVVVVVVVVVVVVVVVPD